Protein AF-A0A7J0C6E9-F1 (afdb_monomer_lite)

Sequence (143 aa):
MCGQFTGWPEQAMDVLWQLQGEPTHATRERYRADRERLVRQPMIALLNEVADTDPRYEDFSVWHYRTDSWWWQHQSAVIRLGRKVEIGLRFSLDGLRIQGAWWYPDPGQVDMFRKAVASEGSGHELSAIVEDVRKKGYDISGT

pLDDT: mean 89.51, std 9.5, range [41.62, 97.44]

Organism: NCBI:txid284028

Foldseek 3Di:
DQDAQPDQDPVLQVLLVLLPDPHDPVSCVVSQVVPCVRPQSNVVNVQVVVCVVDVLQVQKDWDHQDDDSCSSFKTKMWGDNDDQWIWIWIAGNVGIDIDITRPDDPPPVVVVVVVVCVDPPNVVVVVVVVVVVVVVVDDDDDD

Secondary structure (DSSP, 8-state):
-PPP-----HHHHHHHHHTSSS--HHHHHHHHHHHIIIIIHHHHHHHHHHHHH-GGG-SEEEPPP-SSHHHHH-EEEEEEEETTEEEEEEEETTEEEEEEEE-SPPTTHHHHHHHHHTSHHHHHHHHHHHHHHHHTT------

Radius of gyration: 17.97 Å; chains: 1; bounding box: 40×31×47 Å

Structure (mmCIF, N/CA/C/O backbone):
data_AF-A0A7J0C6E9-F1
#
_entry.id   AF-A0A7J0C6E9-F1
#
loop_
_atom_site.group_PDB
_atom_site.id
_atom_site.type_symbol
_atom_site.label_atom_id
_atom_site.label_alt_id
_atom_site.label_comp_id
_atom_site.label_asym_id
_atom_site.label_entity_id
_atom_site.label_seq_id
_atom_site.pdbx_PDB_ins_code
_atom_site.Cartn_x
_atom_site.Cartn_y
_atom_site.Cartn_z
_atom_site.occupancy
_atom_site.B_iso_or_equiv
_atom_site.auth_seq_id
_atom_site.auth_comp_id
_atom_site.auth_asym_id
_atom_site.auth_atom_id
_atom_site.pdbx_PDB_model_num
ATOM 1 N N . MET A 1 1 ? -13.105 7.729 -17.181 1.00 41.62 1 MET A N 1
ATOM 2 C CA . MET A 1 1 ? -13.359 6.453 -16.485 1.00 41.62 1 MET A CA 1
ATOM 3 C C . MET A 1 1 ? -12.014 5.948 -16.002 1.00 41.62 1 MET A C 1
ATOM 5 O O . MET A 1 1 ? -11.167 5.683 -16.847 1.00 41.62 1 MET A O 1
ATOM 9 N N . CYS A 1 2 ? -11.765 5.924 -14.690 1.00 53.44 2 CYS A N 1
ATOM 10 C CA . CYS A 1 2 ? -10.641 5.136 -14.180 1.00 53.44 2 CYS A CA 1
ATOM 11 C C . CYS A 1 2 ? -10.992 3.663 -14.406 1.00 53.44 2 CYS A C 1
ATOM 13 O O . CYS A 1 2 ? -12.146 3.281 -14.228 1.00 53.44 2 CYS A O 1
ATOM 15 N N . GLY A 1 3 ? -10.042 2.881 -14.916 1.00 67.19 3 GLY A N 1
ATOM 16 C CA . GLY A 1 3 ? -10.266 1.460 -15.172 1.00 67.19 3 GLY A CA 1
ATOM 17 C C . GLY A 1 3 ? -10.570 0.708 -13.877 1.00 67.19 3 GLY A C 1
ATOM 18 O O . GLY A 1 3 ? -10.123 1.123 -12.809 1.00 67.19 3 GLY A O 1
ATOM 19 N N . GLN A 1 4 ? -11.315 -0.388 -13.998 1.00 88.19 4 GLN A N 1
ATOM 20 C CA . GLN A 1 4 ? -11.569 -1.323 -12.905 1.00 88.19 4 GLN A CA 1
ATOM 21 C C . GLN A 1 4 ? -10.241 -1.886 -12.370 1.00 88.19 4 GLN A C 1
ATOM 23 O O . GLN A 1 4 ? -9.321 -2.175 -13.143 1.00 88.19 4 GLN A O 1
ATOM 28 N N . PHE A 1 5 ? -10.131 -2.045 -11.058 1.00 94.44 5 PHE A N 1
ATOM 29 C CA . PHE A 1 5 ? -9.020 -2.707 -10.405 1.00 94.44 5 PHE A CA 1
ATOM 30 C C . PHE A 1 5 ? -9.101 -4.217 -10.632 1.00 94.44 5 PHE A C 1
ATOM 32 O O . PHE A 1 5 ? -9.994 -4.911 -10.156 1.00 94.44 5 PHE A O 1
ATOM 39 N N . THR A 1 6 ? -8.113 -4.746 -11.347 1.00 93.06 6 THR A N 1
ATOM 40 C CA . THR A 1 6 ? -7.985 -6.184 -11.629 1.00 93.06 6 THR A CA 1
ATOM 41 C C . THR A 1 6 ? -6.798 -6.818 -10.902 1.00 93.06 6 THR A C 1
ATOM 43 O O . THR A 1 6 ? -6.357 -7.902 -11.277 1.00 93.06 6 THR A O 1
ATOM 46 N N . GLY A 1 7 ? -6.238 -6.137 -9.898 1.00 94.19 7 GLY A N 1
ATOM 47 C CA . GLY A 1 7 ? -4.979 -6.522 -9.261 1.00 94.19 7 GLY A CA 1
ATOM 48 C C . GLY A 1 7 ? -3.740 -5.906 -9.917 1.00 94.19 7 GLY A C 1
ATOM 49 O O . GLY A 1 7 ? -3.817 -5.198 -10.924 1.00 94.19 7 GLY A O 1
ATOM 50 N N . TRP A 1 8 ? -2.577 -6.189 -9.328 1.00 96.50 8 TRP A N 1
ATOM 51 C CA . TRP A 1 8 ? -1.288 -5.911 -9.959 1.00 96.50 8 TRP A CA 1
ATOM 52 C C . TRP A 1 8 ? -0.908 -7.081 -10.867 1.00 96.50 8 TRP A C 1
ATOM 54 O O . TRP A 1 8 ? -0.904 -8.223 -10.404 1.00 96.50 8 TRP A O 1
ATOM 64 N N . PRO A 1 9 ? -0.588 -6.827 -12.144 1.00 95.44 9 PRO A N 1
ATOM 65 C CA . PRO A 1 9 ? -0.133 -7.882 -13.037 1.00 95.44 9 PRO A CA 1
ATOM 66 C C . PRO A 1 9 ? 1.273 -8.354 -12.631 1.00 95.44 9 PRO A C 1
ATOM 68 O O . PRO A 1 9 ? 2.024 -7.598 -12.018 1.00 95.44 9 PRO A O 1
ATOM 71 N N . GLU A 1 10 ? 1.663 -9.576 -13.001 1.00 94.50 10 GLU A N 1
ATOM 72 C CA . GLU A 1 10 ? 2.978 -10.150 -12.653 1.00 94.50 10 GLU A CA 1
ATOM 73 C C . GLU A 1 10 ? 4.146 -9.246 -13.085 1.00 94.50 10 GLU A C 1
ATOM 75 O O . GLU A 1 10 ? 5.093 -9.041 -12.329 1.00 94.50 10 GLU A O 1
ATOM 80 N N . GLN A 1 11 ? 4.014 -8.571 -14.232 1.00 96.75 11 GLN A N 1
ATOM 81 C CA . GLN A 1 11 ? 5.013 -7.623 -14.737 1.00 96.75 11 GLN A CA 1
ATOM 82 C C . GLN A 1 11 ? 5.243 -6.427 -13.798 1.00 96.75 11 GLN A C 1
ATOM 84 O O . GLN A 1 11 ? 6.279 -5.769 -13.878 1.00 96.75 11 GLN A O 1
ATOM 89 N N . ALA A 1 12 ? 4.302 -6.112 -12.901 1.00 96.56 12 ALA A N 1
ATOM 90 C CA . ALA A 1 12 ? 4.523 -5.112 -11.860 1.00 96.56 12 ALA A CA 1
ATOM 91 C C . ALA A 1 12 ? 5.652 -5.543 -10.910 1.00 96.56 12 ALA A C 1
ATOM 93 O O . ALA A 1 12 ? 6.464 -4.708 -10.510 1.00 96.56 12 ALA A O 1
ATOM 94 N N . MET A 1 13 ? 5.734 -6.838 -10.593 1.00 96.50 13 MET A N 1
ATOM 95 C CA . MET A 1 13 ? 6.792 -7.401 -9.753 1.00 96.50 13 MET A CA 1
ATOM 96 C C . MET A 1 13 ? 8.134 -7.374 -10.479 1.00 96.50 13 MET A C 1
ATOM 98 O O . MET A 1 13 ? 9.123 -6.959 -9.879 1.00 96.50 13 MET A O 1
ATOM 102 N N . ASP A 1 14 ? 8.160 -7.693 -11.776 1.00 96.75 14 ASP A N 1
ATOM 103 C CA . ASP A 1 14 ? 9.371 -7.579 -12.598 1.00 96.75 14 ASP A CA 1
ATOM 104 C C . ASP A 1 14 ? 9.918 -6.147 -12.602 1.00 96.75 14 ASP A C 1
ATOM 106 O O . ASP A 1 14 ? 11.114 -5.927 -12.419 1.00 96.75 14 ASP A O 1
ATOM 110 N N . VAL A 1 15 ? 9.046 -5.146 -12.758 1.00 96.12 15 VAL A N 1
ATOM 111 C CA . VAL A 1 15 ? 9.444 -3.731 -12.700 1.00 96.12 15 VAL A CA 1
ATOM 112 C C . VAL A 1 15 ? 10.037 -3.375 -11.339 1.00 96.12 15 VAL A C 1
ATOM 114 O O . VAL A 1 15 ? 11.088 -2.736 -11.279 1.00 96.12 15 VAL A O 1
ATOM 117 N N . LEU A 1 16 ? 9.386 -3.777 -10.245 1.00 96.06 16 LEU A N 1
ATOM 118 C CA . LEU A 1 16 ? 9.883 -3.502 -8.895 1.00 96.06 16 LEU A CA 1
ATOM 119 C C . LEU A 1 16 ? 11.213 -4.211 -8.620 1.00 96.06 16 LEU A C 1
ATOM 121 O O . LEU A 1 16 ? 12.092 -3.621 -7.996 1.00 96.06 16 LEU A O 1
ATOM 125 N N . TRP A 1 17 ? 11.390 -5.426 -9.139 1.00 96.38 17 TRP A N 1
ATOM 126 C CA . TRP A 1 17 ? 12.642 -6.174 -9.061 1.00 96.38 17 TRP A CA 1
ATOM 127 C C . TRP A 1 17 ? 13.786 -5.432 -9.753 1.00 96.38 17 TRP A C 1
ATOM 129 O O . TRP A 1 17 ? 14.866 -5.269 -9.193 1.00 96.38 17 TRP A O 1
ATOM 139 N N . GLN A 1 18 ? 13.540 -4.899 -10.952 1.00 96.19 18 GLN A N 1
ATOM 140 C CA . GLN A 1 18 ? 14.532 -4.121 -11.704 1.00 96.19 18 GLN A CA 1
ATOM 141 C C . GLN A 1 18 ? 14.873 -2.776 -11.044 1.00 96.19 18 GLN A C 1
ATOM 143 O O . GLN A 1 18 ? 15.921 -2.194 -11.329 1.00 96.19 18 GLN A O 1
ATOM 148 N N . LEU A 1 19 ? 13.991 -2.275 -10.176 1.00 94.44 19 LEU A N 1
ATOM 149 C CA . LEU A 1 19 ? 14.174 -1.038 -9.423 1.00 94.44 19 LEU A CA 1
ATOM 150 C C . LEU A 1 19 ? 14.715 -1.257 -8.000 1.00 94.44 19 LEU A C 1
ATOM 152 O O . LEU A 1 19 ? 14.869 -0.278 -7.269 1.00 94.44 19 LEU A O 1
ATOM 156 N N . GLN A 1 20 ? 15.000 -2.501 -7.604 1.00 93.75 20 GLN A N 1
ATOM 157 C CA . GLN A 1 20 ? 15.485 -2.829 -6.266 1.00 93.75 20 GLN A CA 1
ATOM 158 C C . GLN A 1 20 ? 16.880 -2.237 -5.996 1.00 93.75 20 GLN A C 1
ATOM 160 O O . GLN A 1 20 ? 17.752 -2.215 -6.867 1.00 93.75 20 GLN A O 1
ATOM 165 N N . GLY A 1 21 ? 17.108 -1.787 -4.760 1.00 91.00 21 GLY A N 1
ATOM 166 C CA . GLY A 1 21 ? 18.381 -1.210 -4.334 1.00 91.00 21 GLY A CA 1
ATOM 167 C C . GLY A 1 21 ? 18.632 0.161 -4.964 1.00 91.00 21 GLY A C 1
ATOM 168 O O . GLY A 1 21 ? 17.797 1.055 -4.865 1.00 91.00 21 GLY A O 1
ATOM 169 N N . GLU A 1 22 ? 19.792 0.324 -5.600 1.00 91.31 22 GLU A N 1
ATOM 170 C CA . GLU A 1 22 ? 20.225 1.577 -6.233 1.00 91.31 22 GLU A CA 1
ATOM 171 C C . GLU A 1 22 ? 20.493 1.363 -7.733 1.00 91.31 22 GLU A C 1
ATOM 173 O O . GLU A 1 22 ? 21.647 1.294 -8.174 1.00 91.31 22 GLU A O 1
ATOM 178 N N . PRO A 1 23 ? 19.437 1.203 -8.551 1.00 91.50 23 PRO A N 1
ATOM 179 C CA . PRO A 1 23 ? 19.581 0.992 -9.984 1.00 91.50 23 PRO A CA 1
ATOM 180 C C . PRO A 1 23 ? 20.175 2.224 -10.682 1.00 91.50 23 PRO A C 1
ATOM 182 O O . PRO A 1 23 ? 19.971 3.378 -10.290 1.00 91.50 23 PRO A O 1
ATOM 185 N N . THR A 1 24 ? 20.865 1.990 -11.800 1.00 93.88 24 THR A N 1
ATOM 186 C CA . THR A 1 24 ? 21.442 3.078 -12.604 1.00 93.88 24 THR A CA 1
ATOM 187 C C . THR A 1 24 ? 20.368 4.063 -13.088 1.00 93.88 24 THR A C 1
ATOM 189 O O . THR A 1 24 ? 19.190 3.726 -13.220 1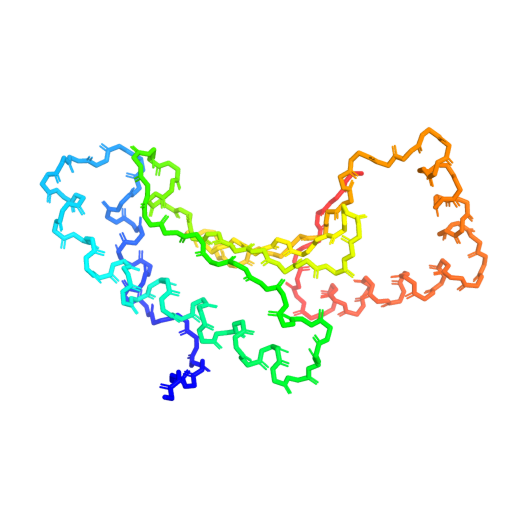.00 93.88 24 THR A O 1
ATOM 192 N N . HIS A 1 25 ? 20.763 5.298 -13.418 1.00 92.56 25 HIS A N 1
ATOM 193 C CA . HIS A 1 25 ? 19.842 6.272 -14.021 1.00 92.56 25 HIS A CA 1
ATOM 194 C C . HIS A 1 25 ? 19.166 5.743 -15.299 1.00 92.56 25 HIS A C 1
ATOM 196 O O . HIS A 1 25 ? 17.970 5.946 -15.486 1.00 92.56 25 HIS A O 1
ATOM 202 N N . ALA A 1 26 ? 19.906 5.018 -16.144 1.00 94.88 26 ALA A N 1
ATOM 203 C CA . ALA A 1 26 ? 19.365 4.432 -17.368 1.00 94.88 26 ALA A CA 1
ATOM 204 C C . ALA A 1 26 ? 18.278 3.383 -17.076 1.00 94.88 26 ALA A C 1
ATOM 206 O O . ALA A 1 26 ? 17.230 3.391 -17.719 1.00 94.88 26 ALA A O 1
ATOM 207 N N . THR A 1 27 ? 18.491 2.525 -16.072 1.00 93.56 27 THR A N 1
ATOM 208 C CA . THR A 1 27 ? 17.490 1.545 -15.621 1.00 93.56 27 THR A CA 1
ATOM 209 C C . THR A 1 27 ? 16.230 2.242 -15.108 1.00 93.56 27 THR A C 1
ATOM 211 O O . THR A 1 27 ? 15.123 1.881 -15.500 1.00 93.56 27 THR A O 1
ATOM 214 N N . ARG A 1 28 ? 16.391 3.279 -14.280 1.00 92.88 28 ARG A N 1
ATOM 215 C CA . ARG A 1 28 ? 15.271 4.048 -13.719 1.00 92.88 28 ARG A CA 1
ATOM 216 C C . ARG A 1 28 ? 14.408 4.685 -14.795 1.00 92.88 28 ARG A C 1
ATOM 218 O O . ARG A 1 28 ? 13.191 4.553 -14.753 1.00 92.88 28 ARG A O 1
ATOM 225 N N . GLU A 1 29 ? 15.036 5.343 -15.765 1.00 93.81 29 GLU A N 1
ATOM 226 C CA . GLU A 1 29 ? 14.300 6.000 -16.842 1.00 93.81 29 GLU A CA 1
ATOM 227 C C . GLU A 1 29 ? 13.600 4.977 -17.745 1.00 93.81 29 GLU A C 1
ATOM 229 O O . GLU A 1 29 ? 12.432 5.157 -18.082 1.00 93.81 29 GLU A O 1
ATOM 234 N N . ARG A 1 30 ? 14.259 3.846 -18.042 1.00 95.56 30 ARG A N 1
ATOM 235 C CA . ARG A 1 30 ? 13.674 2.748 -18.826 1.00 95.56 30 ARG A CA 1
ATOM 236 C C . ARG A 1 30 ? 12.378 2.212 -18.214 1.00 95.56 30 ARG A C 1
ATOM 238 O O . ARG A 1 30 ? 11.416 2.001 -18.942 1.00 95.56 30 ARG A O 1
ATOM 245 N N . TYR A 1 31 ? 12.349 1.987 -16.901 1.00 95.44 31 TYR A N 1
ATOM 246 C CA . TYR A 1 31 ? 11.195 1.389 -16.217 1.00 95.44 31 TYR A CA 1
ATOM 247 C C . TYR A 1 31 ? 10.190 2.413 -15.676 1.00 95.44 31 TYR A C 1
ATOM 249 O O . TYR A 1 31 ? 9.181 2.033 -15.085 1.00 95.44 31 TYR A O 1
ATOM 257 N N . ARG A 1 32 ? 10.416 3.714 -15.881 1.00 93.25 32 ARG A N 1
ATOM 258 C CA . ARG A 1 32 ? 9.579 4.781 -15.317 1.00 93.25 32 ARG A CA 1
ATOM 259 C C . ARG A 1 32 ? 8.126 4.712 -15.784 1.00 93.25 32 ARG A C 1
ATOM 261 O O . ARG A 1 32 ? 7.213 4.770 -14.961 1.00 93.25 32 ARG A O 1
ATOM 268 N N . ALA A 1 33 ? 7.919 4.574 -17.093 1.00 95.62 33 ALA A N 1
ATOM 269 C CA . ALA A 1 33 ? 6.587 4.493 -17.690 1.00 95.62 33 ALA A CA 1
ATOM 270 C C . ALA A 1 33 ? 5.863 3.197 -17.291 1.00 95.62 33 ALA A C 1
ATOM 272 O O . ALA A 1 33 ? 4.669 3.214 -16.989 1.00 95.62 33 ALA A O 1
ATOM 273 N N . ASP A 1 34 ? 6.595 2.084 -17.226 1.00 96.69 34 ASP A N 1
ATOM 274 C CA . ASP A 1 34 ? 6.036 0.806 -16.796 1.00 96.69 34 ASP A CA 1
ATOM 275 C C . ASP A 1 34 ? 5.680 0.810 -15.311 1.00 96.69 34 ASP A C 1
ATOM 277 O O . ASP A 1 34 ? 4.601 0.350 -14.956 1.00 96.69 34 ASP A O 1
ATOM 281 N N . ARG A 1 35 ? 6.494 1.412 -14.438 1.00 95.62 35 ARG A N 1
ATOM 282 C CA . ARG A 1 35 ? 6.153 1.565 -13.017 1.00 95.62 35 ARG A CA 1
ATOM 283 C C . ARG A 1 35 ? 4.896 2.414 -12.828 1.00 95.62 35 ARG A C 1
ATOM 285 O O . ARG A 1 35 ? 4.057 2.104 -11.986 1.00 95.62 35 ARG A O 1
ATOM 292 N N . GLU A 1 36 ? 4.742 3.481 -13.605 1.00 95.69 36 GLU A N 1
ATOM 293 C CA . GLU A 1 36 ? 3.521 4.289 -13.590 1.00 95.69 36 GLU A CA 1
ATOM 294 C C . GLU A 1 36 ? 2.297 3.434 -13.956 1.00 95.69 36 GLU A C 1
ATOM 296 O O . GLU A 1 36 ? 1.353 3.325 -13.173 1.00 95.69 36 GLU A O 1
ATOM 301 N N . ARG A 1 37 ? 2.345 2.767 -15.112 1.00 96.19 37 ARG A N 1
ATOM 302 C CA . ARG A 1 37 ? 1.226 2.001 -15.674 1.00 96.19 37 ARG A CA 1
ATOM 303 C C . ARG A 1 37 ? 0.898 0.719 -14.908 1.00 96.19 37 ARG A C 1
ATOM 305 O O . ARG A 1 37 ? -0.272 0.391 -14.769 1.00 96.19 37 ARG A O 1
ATOM 312 N N . LEU A 1 38 ? 1.909 -0.020 -14.460 1.00 96.88 38 LEU A N 1
ATOM 313 C CA . LEU A 1 38 ? 1.761 -1.351 -13.864 1.00 96.88 38 LEU A CA 1
ATOM 314 C C . LEU A 1 38 ? 1.705 -1.320 -12.338 1.00 96.88 38 LEU A C 1
ATOM 316 O O . LEU A 1 38 ? 1.239 -2.286 -11.749 1.00 96.88 38 LEU A O 1
ATOM 320 N N . VAL A 1 39 ? 2.165 -0.243 -11.689 1.00 96.56 39 VAL A N 1
ATOM 321 C CA . VAL A 1 39 ? 2.213 -0.163 -10.219 1.00 96.56 39 VAL A CA 1
ATOM 322 C C . VAL A 1 39 ? 1.318 0.950 -9.682 1.00 96.56 39 VAL A C 1
ATOM 324 O O . VAL A 1 39 ? 0.466 0.692 -8.827 1.00 96.56 39 VAL A O 1
ATOM 327 N N . ARG A 1 40 ? 1.474 2.185 -10.179 1.00 96.50 40 ARG A N 1
ATOM 328 C CA . ARG A 1 40 ? 0.717 3.337 -9.664 1.00 96.50 40 ARG A CA 1
ATOM 329 C C . ARG A 1 40 ? -0.733 3.347 -10.139 1.00 96.50 40 ARG A C 1
ATOM 331 O O . ARG A 1 40 ? -1.620 3.553 -9.317 1.00 96.50 40 ARG A O 1
ATOM 338 N N . GLN A 1 41 ? -0.987 3.125 -11.426 1.00 96.81 41 GLN A N 1
ATOM 339 C CA . GLN A 1 41 ? -2.355 3.140 -11.958 1.00 96.81 41 GLN A CA 1
ATOM 340 C C . GLN A 1 41 ? -3.260 2.074 -11.312 1.00 96.81 41 GLN A C 1
ATOM 342 O O . GLN A 1 41 ? -4.372 2.433 -10.929 1.00 96.81 41 GLN A O 1
ATOM 347 N N . PRO A 1 42 ? -2.808 0.829 -11.053 1.00 97.44 42 PRO A N 1
ATOM 348 C CA . PRO A 1 42 ? -3.603 -0.125 -10.279 1.00 97.44 42 PRO A CA 1
ATOM 349 C C . PRO A 1 42 ? -3.879 0.326 -8.839 1.00 97.44 42 PRO A C 1
ATOM 351 O O . PRO A 1 42 ? -4.985 0.125 -8.355 1.00 97.44 42 PRO A O 1
ATOM 354 N N . MET A 1 43 ? -2.937 1.002 -8.166 1.00 97.38 43 MET A N 1
ATOM 355 C CA . MET A 1 43 ? -3.195 1.589 -6.839 1.00 97.38 43 MET A CA 1
ATOM 356 C C . MET A 1 43 ? -4.289 2.669 -6.898 1.00 97.38 43 MET A C 1
ATOM 358 O O . MET A 1 43 ? -5.123 2.755 -6.004 1.00 97.38 43 MET A O 1
ATOM 362 N N . ILE A 1 44 ? -4.303 3.491 -7.952 1.00 97.19 44 ILE A N 1
ATOM 363 C CA . ILE A 1 44 ? -5.359 4.491 -8.174 1.00 97.19 44 ILE A CA 1
ATOM 364 C C . ILE A 1 44 ? -6.700 3.803 -8.439 1.00 97.19 44 ILE A C 1
ATOM 366 O O . ILE A 1 44 ? -7.702 4.198 -7.855 1.00 97.19 44 ILE A O 1
ATOM 370 N N . ALA A 1 45 ? -6.725 2.778 -9.294 1.00 97.06 45 ALA A N 1
ATOM 371 C CA . ALA A 1 45 ? -7.929 2.001 -9.573 1.00 97.06 45 ALA A CA 1
ATOM 372 C C . ALA A 1 45 ? -8.503 1.375 -8.292 1.00 97.06 45 ALA A C 1
ATOM 374 O O . ALA A 1 45 ? -9.684 1.557 -8.014 1.00 97.06 45 ALA A O 1
ATOM 375 N N . LEU A 1 46 ? -7.654 0.742 -7.471 1.00 96.50 46 LEU A N 1
ATOM 376 C CA . LEU A 1 46 ? -8.044 0.175 -6.178 1.00 96.50 46 LEU A CA 1
ATOM 377 C C . LEU A 1 46 ? -8.697 1.225 -5.273 1.00 96.50 46 LEU A C 1
ATOM 379 O O . LEU A 1 46 ? -9.749 0.970 -4.701 1.00 96.50 46 LEU A O 1
ATOM 383 N N . LEU A 1 47 ? -8.084 2.402 -5.128 1.00 96.94 47 LEU A N 1
ATOM 384 C CA . LEU A 1 47 ? -8.607 3.428 -4.222 1.00 96.94 47 LEU A CA 1
ATOM 385 C C . LEU A 1 47 ? -9.869 4.111 -4.741 1.00 96.94 47 LEU A C 1
ATOM 387 O O . LEU A 1 47 ? -10.710 4.479 -3.929 1.00 96.94 47 LEU A O 1
ATOM 391 N N . ASN A 1 48 ? -10.033 4.233 -6.061 1.00 96.69 48 ASN A N 1
ATOM 392 C CA . ASN A 1 48 ? -11.309 4.665 -6.628 1.00 96.69 48 ASN A CA 1
ATOM 393 C C . ASN A 1 48 ? -12.415 3.657 -6.302 1.00 96.69 48 ASN A C 1
ATOM 395 O O . ASN A 1 48 ? -13.458 4.064 -5.812 1.00 96.69 48 ASN A O 1
ATOM 399 N N . GLU A 1 49 ? -12.178 2.354 -6.489 1.00 95.69 49 GLU A N 1
ATOM 400 C CA . GLU A 1 49 ? -13.183 1.343 -6.137 1.00 95.69 49 GLU A CA 1
ATOM 401 C C . GLU A 1 49 ? -13.509 1.347 -4.643 1.00 95.69 49 GLU A C 1
ATOM 403 O O . GLU A 1 49 ? -14.673 1.261 -4.267 1.00 95.69 49 GLU A O 1
ATOM 408 N N . VAL A 1 50 ? -12.503 1.497 -3.775 1.00 95.12 50 VAL A N 1
ATOM 409 C CA . VAL A 1 50 ? -12.725 1.630 -2.328 1.00 95.12 50 VAL A CA 1
ATOM 410 C C . VAL A 1 50 ? -13.570 2.871 -2.014 1.00 95.12 50 VAL A C 1
ATOM 412 O O . VAL A 1 50 ? -14.515 2.768 -1.232 1.00 95.12 50 VAL A O 1
ATOM 415 N N . ALA A 1 51 ? -13.288 4.017 -2.637 1.00 95.12 51 ALA A N 1
ATOM 416 C CA . ALA A 1 51 ? -14.093 5.230 -2.484 1.00 95.12 51 ALA A CA 1
ATOM 417 C C . ALA A 1 51 ? -15.535 5.052 -2.996 1.00 95.12 51 ALA A C 1
ATOM 419 O O . ALA A 1 51 ? -16.466 5.558 -2.373 1.00 95.12 51 ALA A O 1
ATOM 420 N N . ASP A 1 52 ? -15.735 4.276 -4.065 1.00 94.75 52 ASP A N 1
ATOM 421 C CA . ASP A 1 52 ? -17.066 3.949 -4.588 1.00 94.75 52 ASP A CA 1
ATOM 422 C C . ASP A 1 52 ? -17.872 3.056 -3.622 1.00 94.75 52 ASP A C 1
ATOM 424 O O . ASP A 1 52 ? -19.105 3.104 -3.625 1.00 94.75 52 ASP A O 1
ATOM 428 N N . THR A 1 53 ? -17.210 2.252 -2.774 1.00 95.00 53 THR A N 1
ATOM 429 C CA . THR A 1 53 ? -17.906 1.440 -1.754 1.00 95.00 53 THR A CA 1
ATOM 430 C C . THR A 1 53 ? -18.407 2.251 -0.562 1.00 95.00 53 THR A C 1
ATOM 432 O O . THR A 1 53 ? -19.454 1.924 -0.000 1.00 95.00 53 THR A O 1
ATOM 435 N N . ASP A 1 54 ? -17.671 3.290 -0.160 1.00 93.81 54 ASP A N 1
ATOM 436 C CA . ASP A 1 54 ? -18.012 4.135 0.981 1.00 93.81 54 ASP A CA 1
ATOM 437 C C . ASP A 1 54 ? -17.372 5.529 0.830 1.00 93.81 54 ASP A C 1
ATOM 439 O O . ASP A 1 54 ? -16.138 5.634 0.800 1.00 93.81 54 ASP A O 1
ATOM 443 N N . PRO A 1 55 ? -18.173 6.615 0.822 1.00 92.50 55 PRO A N 1
ATOM 444 C CA . PRO A 1 55 ? -17.668 7.983 0.698 1.00 92.50 55 PRO A CA 1
ATOM 445 C C . PRO A 1 55 ? -16.632 8.375 1.757 1.00 92.50 55 PRO A C 1
ATOM 447 O O . PRO A 1 55 ? -15.832 9.277 1.534 1.00 92.50 55 PRO A O 1
ATOM 450 N N . ARG A 1 56 ? -16.579 7.690 2.909 1.00 94.00 56 ARG A N 1
ATOM 451 C CA . ARG A 1 56 ? -15.552 7.927 3.941 1.00 94.00 56 ARG A CA 1
ATOM 452 C C . ARG A 1 56 ? -14.124 7.705 3.439 1.00 94.00 56 ARG A C 1
ATOM 454 O O . ARG A 1 56 ? -13.188 8.169 4.087 1.00 94.00 56 ARG A O 1
ATOM 461 N N . TYR A 1 57 ? -13.948 6.998 2.325 1.00 95.19 57 TYR A N 1
ATOM 462 C CA . TYR A 1 57 ? -12.642 6.715 1.738 1.00 95.19 57 TYR A CA 1
ATOM 463 C C . TYR A 1 57 ? -12.282 7.616 0.547 1.00 95.19 57 TYR A C 1
ATOM 465 O O . TYR A 1 57 ? -11.235 7.406 -0.063 1.00 95.19 57 TYR A O 1
ATOM 473 N N . GLU A 1 58 ? -13.102 8.622 0.219 1.00 95.12 58 GLU A N 1
ATOM 474 C CA . GLU A 1 58 ? -12.898 9.483 -0.957 1.00 95.12 58 GLU A CA 1
ATOM 475 C C . GLU A 1 58 ? -11.657 10.388 -0.860 1.00 95.12 58 GLU A C 1
ATOM 477 O O . GLU A 1 58 ? -11.028 10.697 -1.875 1.00 95.12 58 GLU A O 1
ATOM 482 N N . ASP A 1 59 ? -11.259 10.789 0.354 1.00 96.56 59 ASP A N 1
ATOM 483 C CA . ASP A 1 59 ? -10.077 11.626 0.569 1.00 96.56 59 ASP A CA 1
ATOM 484 C C . ASP A 1 59 ? -8.799 10.778 0.595 1.00 96.56 59 ASP A C 1
ATOM 486 O O . ASP A 1 59 ? -8.251 10.452 1.652 1.00 96.56 59 ASP A O 1
ATOM 490 N N . PHE A 1 60 ? -8.303 10.418 -0.590 1.00 96.88 60 PHE A N 1
ATOM 491 C CA . PHE A 1 60 ? -7.063 9.664 -0.734 1.00 96.88 60 PHE A CA 1
ATOM 492 C C . PHE A 1 60 ? -6.000 10.365 -1.584 1.00 96.88 60 PHE A C 1
ATOM 494 O O . PHE A 1 60 ? -6.225 11.320 -2.329 1.00 96.88 60 PHE A O 1
ATOM 501 N N . SER A 1 61 ? -4.759 9.905 -1.460 1.00 96.62 61 SER A N 1
ATOM 502 C CA . SER A 1 61 ? -3.643 10.367 -2.281 1.00 96.62 61 SER A CA 1
ATOM 503 C C . SER A 1 61 ? -2.706 9.224 -2.616 1.00 96.62 61 SER A C 1
ATOM 505 O O . SER A 1 61 ? -2.263 8.491 -1.735 1.00 96.62 61 SER A O 1
ATOM 507 N N . VAL A 1 62 ? -2.360 9.111 -3.897 1.00 96.62 62 VAL A N 1
ATOM 508 C CA . VAL A 1 62 ? -1.380 8.143 -4.397 1.00 96.62 62 VAL A CA 1
ATOM 509 C C . VAL A 1 62 ? -0.105 8.877 -4.773 1.00 96.62 62 VAL A C 1
ATOM 511 O O . VAL A 1 62 ? -0.107 9.757 -5.641 1.00 96.62 62 VAL A O 1
ATOM 514 N N . TRP A 1 63 ? 1.002 8.507 -4.137 1.00 94.12 63 TRP A N 1
ATOM 515 C CA . TRP A 1 63 ? 2.272 9.185 -4.349 1.00 94.12 63 TRP A CA 1
ATOM 516 C C . TRP A 1 63 ? 2.853 8.877 -5.731 1.00 94.12 63 TRP A C 1
ATOM 518 O O . TRP A 1 63 ? 2.797 7.748 -6.216 1.00 94.12 63 TRP A O 1
ATOM 528 N N . HIS A 1 64 ? 3.417 9.901 -6.365 1.00 89.19 64 HIS A N 1
ATOM 529 C CA . HIS A 1 64 ? 4.120 9.770 -7.638 1.00 89.19 64 HIS A CA 1
ATOM 530 C C . HIS A 1 64 ? 5.550 9.263 -7.437 1.00 89.19 64 HIS A C 1
ATOM 532 O O . HIS A 1 64 ? 6.080 9.258 -6.325 1.00 89.19 64 HIS A O 1
ATOM 538 N N . TYR A 1 65 ? 6.187 8.906 -8.549 1.00 81.31 65 TYR A N 1
ATOM 539 C CA . TYR A 1 65 ? 7.623 8.669 -8.620 1.00 81.31 65 TYR A CA 1
ATOM 540 C C . TYR A 1 65 ? 8.417 9.887 -8.111 1.00 81.31 65 TYR A C 1
ATOM 542 O O . TYR A 1 65 ? 8.174 11.011 -8.553 1.00 81.31 65 TYR A O 1
ATOM 550 N N . ARG A 1 66 ? 9.374 9.675 -7.198 1.00 84.44 66 ARG A N 1
ATOM 551 C CA . ARG A 1 66 ? 10.223 10.731 -6.603 1.00 84.44 66 ARG A CA 1
ATOM 552 C C . ARG A 1 66 ? 11.709 10.415 -6.772 1.00 84.44 66 ARG A C 1
ATOM 554 O O . ARG A 1 66 ? 12.062 9.449 -7.431 1.00 84.44 66 ARG A O 1
ATOM 561 N N . THR A 1 67 ? 12.584 11.257 -6.230 1.00 79.75 67 THR A N 1
ATOM 562 C CA . THR A 1 67 ? 14.043 11.180 -6.413 1.00 79.75 67 THR A CA 1
ATOM 563 C C . THR A 1 67 ? 14.764 10.194 -5.497 1.00 79.75 67 THR A C 1
ATOM 565 O O . THR A 1 67 ? 15.925 9.915 -5.761 1.00 79.75 67 THR A O 1
ATOM 568 N N . ASP A 1 68 ? 14.122 9.690 -4.444 1.00 86.12 68 ASP A N 1
ATOM 569 C CA . ASP A 1 68 ? 14.727 8.735 -3.503 1.00 86.12 68 ASP A CA 1
ATOM 570 C C . ASP A 1 68 ? 14.448 7.288 -3.938 1.00 86.12 68 ASP A C 1
ATOM 572 O O . ASP A 1 68 ? 13.354 6.998 -4.442 1.00 86.12 68 ASP A O 1
ATOM 576 N N . SER A 1 69 ? 15.402 6.386 -3.709 1.00 85.06 69 SER A N 1
ATOM 577 C CA . SER A 1 69 ? 15.328 4.981 -4.116 1.00 85.06 69 SER A CA 1
ATOM 578 C C . SER A 1 69 ? 14.205 4.217 -3.440 1.00 85.06 69 SER A C 1
ATOM 580 O O . SER A 1 69 ? 13.599 3.327 -4.047 1.00 85.06 69 SER A O 1
ATOM 582 N N . TRP A 1 70 ? 13.832 4.644 -2.235 1.00 90.38 70 TRP A N 1
ATOM 583 C CA . TRP A 1 70 ? 12.658 4.132 -1.543 1.00 90.38 70 TRP A CA 1
ATOM 584 C C . TRP A 1 70 ? 11.374 4.314 -2.370 1.00 90.38 70 TRP A C 1
ATOM 586 O O . TRP A 1 70 ? 10.570 3.393 -2.502 1.00 90.38 70 TRP A O 1
ATOM 596 N N . TRP A 1 71 ? 11.190 5.469 -3.016 1.00 89.81 71 TRP A N 1
ATOM 597 C CA . TRP A 1 71 ? 9.987 5.735 -3.816 1.00 89.81 71 TRP A CA 1
ATOM 598 C C . TRP A 1 71 ? 9.946 4.944 -5.121 1.00 89.81 71 TRP A C 1
ATOM 600 O O . TRP A 1 71 ? 8.876 4.801 -5.711 1.00 89.81 71 TRP A O 1
ATOM 610 N N . TRP A 1 72 ? 11.074 4.424 -5.598 1.00 89.94 72 TRP A N 1
ATOM 611 C CA . TRP A 1 72 ? 11.091 3.585 -6.799 1.00 89.94 72 TRP A CA 1
ATOM 612 C C . TRP A 1 72 ? 10.578 2.184 -6.488 1.00 89.94 72 TRP A C 1
ATOM 614 O O . TRP A 1 72 ? 9.826 1.628 -7.286 1.00 89.94 72 TRP A O 1
ATOM 624 N N . GLN A 1 73 ? 10.913 1.687 -5.297 1.00 92.88 73 GLN A N 1
ATOM 625 C CA . GLN A 1 73 ? 10.639 0.330 -4.824 1.00 92.88 73 GLN A CA 1
ATOM 626 C C . GLN A 1 73 ? 9.299 0.196 -4.091 1.00 92.88 73 GLN A C 1
ATOM 628 O O . GLN A 1 73 ? 8.734 -0.894 -4.023 1.00 92.88 73 GLN A O 1
ATOM 633 N N . HIS A 1 74 ? 8.775 1.299 -3.555 1.00 95.00 74 HIS A N 1
ATOM 634 C CA . HIS A 1 74 ? 7.528 1.311 -2.800 1.00 95.00 74 HIS A CA 1
ATOM 635 C C . HIS A 1 74 ? 6.503 2.237 -3.452 1.00 95.00 74 HIS A C 1
ATOM 637 O O . HIS A 1 74 ? 6.709 3.448 -3.581 1.00 95.00 74 HIS A O 1
ATOM 643 N N . GLN A 1 75 ? 5.354 1.678 -3.831 1.00 96.81 75 GLN A N 1
ATOM 644 C CA . GLN A 1 75 ? 4.190 2.466 -4.208 1.00 96.81 75 GLN A CA 1
ATOM 645 C C . GLN A 1 75 ? 3.316 2.677 -2.982 1.00 96.81 75 GLN A C 1
ATOM 647 O O . GLN A 1 75 ? 2.663 1.754 -2.505 1.00 96.81 75 GLN A O 1
ATOM 652 N N . SER A 1 76 ? 3.301 3.912 -2.492 1.00 96.50 76 SER A N 1
ATOM 653 C CA . SER A 1 76 ? 2.550 4.269 -1.295 1.00 96.50 76 SER A CA 1
ATOM 654 C C . SER A 1 76 ? 1.308 5.084 -1.641 1.00 96.50 76 SER A C 1
ATOM 656 O O . SER A 1 76 ? 1.296 5.852 -2.612 1.00 96.50 76 SER A O 1
ATOM 658 N N . ALA A 1 77 ? 0.283 4.944 -0.816 1.00 97.12 77 ALA A N 1
ATOM 659 C CA . ALA A 1 77 ? -0.913 5.763 -0.836 1.00 97.12 77 ALA A CA 1
ATOM 660 C C . ALA A 1 77 ? -1.447 5.962 0.584 1.00 97.12 77 ALA A C 1
ATOM 662 O O . ALA A 1 77 ? -1.039 5.264 1.514 1.00 97.12 77 ALA A O 1
ATOM 663 N N . VAL A 1 78 ? -2.335 6.931 0.750 1.00 97.00 78 VAL A N 1
ATOM 664 C CA . VAL A 1 78 ? -2.980 7.224 2.028 1.00 97.00 78 VAL A CA 1
ATOM 665 C C . VAL A 1 78 ? -4.443 7.576 1.805 1.00 97.00 78 VAL A C 1
ATOM 667 O O . VAL A 1 78 ? -4.743 8.288 0.851 1.00 97.00 78 VAL A O 1
ATOM 670 N N . ILE A 1 79 ? -5.320 7.096 2.680 1.00 97.31 79 ILE A N 1
ATOM 671 C CA . ILE A 1 79 ? -6.715 7.518 2.822 1.00 97.31 79 ILE A CA 1
ATOM 672 C C . ILE A 1 79 ? -6.820 8.273 4.146 1.00 97.31 79 ILE A C 1
ATOM 674 O O . ILE A 1 79 ? -6.387 7.764 5.180 1.00 97.31 79 ILE A O 1
ATOM 678 N N . ARG A 1 80 ? -7.373 9.480 4.141 1.00 95.75 80 ARG A N 1
ATOM 679 C CA . ARG A 1 80 ? -7.549 10.310 5.336 1.00 95.75 80 ARG A CA 1
ATOM 680 C C . ARG A 1 80 ? -8.973 10.155 5.850 1.00 95.75 80 ARG A C 1
ATOM 682 O O . ARG A 1 80 ? -9.925 10.465 5.151 1.00 95.75 80 ARG A O 1
ATOM 689 N N . LEU A 1 81 ? -9.112 9.682 7.086 1.00 92.75 81 LEU A N 1
ATOM 690 C CA . LEU A 1 81 ? -10.418 9.434 7.711 1.00 92.75 81 LEU A CA 1
ATOM 691 C C . LEU A 1 81 ? -10.858 10.563 8.646 1.00 92.75 81 LEU A C 1
ATOM 693 O O . LEU A 1 81 ? -12.014 10.631 9.057 1.00 92.75 81 LEU A O 1
ATOM 697 N N . GLY A 1 82 ? -9.933 11.432 9.042 1.00 86.62 82 GLY A N 1
ATOM 698 C CA . GLY A 1 82 ? -10.214 12.518 9.966 1.00 86.62 82 GLY A CA 1
ATOM 699 C C . GLY A 1 82 ? -8.944 13.204 10.440 1.00 86.62 82 GLY A C 1
ATOM 700 O O . GLY A 1 82 ? -7.849 12.981 9.922 1.00 86.62 82 GLY A O 1
ATOM 701 N N . ARG A 1 83 ? -9.075 14.055 11.462 1.00 84.12 83 ARG A N 1
ATOM 702 C CA . ARG A 1 83 ? -7.946 14.831 11.984 1.00 84.12 83 ARG A CA 1
ATOM 703 C C . ARG A 1 83 ? -6.858 13.893 12.511 1.00 84.12 83 ARG A C 1
ATOM 705 O O . ARG A 1 83 ? -6.999 13.321 13.587 1.00 84.12 83 ARG A O 1
ATOM 712 N N . LYS A 1 84 ? -5.756 13.809 11.759 1.00 86.44 84 LYS A N 1
ATOM 713 C CA . LYS A 1 84 ? -4.575 12.986 12.050 1.00 86.44 84 LYS A CA 1
ATOM 714 C C . LYS A 1 84 ? -4.827 11.466 12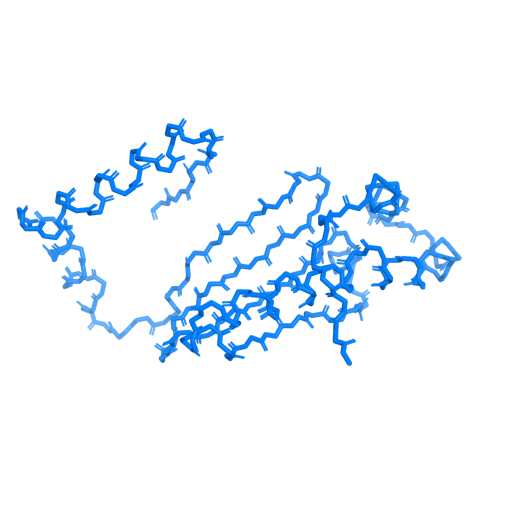.017 1.00 86.44 84 LYS A C 1
ATOM 716 O O . LYS A 1 84 ? -3.976 10.729 12.500 1.00 86.44 84 LYS A O 1
ATOM 721 N N . VAL A 1 85 ? -5.951 10.991 11.472 1.00 90.69 85 VAL A N 1
ATOM 722 C CA . VAL A 1 85 ? -6.263 9.554 11.353 1.00 90.69 85 VAL A CA 1
ATOM 723 C C . VAL A 1 85 ? -6.263 9.154 9.888 1.00 90.69 85 VAL A C 1
ATOM 725 O O . VAL A 1 85 ? -6.986 9.741 9.080 1.00 90.69 85 VAL A O 1
ATOM 728 N N . GLU A 1 86 ? -5.455 8.157 9.550 1.00 94.88 86 GLU A N 1
ATOM 729 C CA . GLU A 1 86 ? -5.182 7.774 8.169 1.00 94.88 86 GLU A CA 1
ATOM 730 C C . GLU A 1 86 ? -5.054 6.254 8.012 1.00 94.88 86 GLU A C 1
ATOM 732 O O . GLU A 1 86 ? -4.602 5.558 8.922 1.00 94.88 86 GLU A O 1
ATOM 737 N N . ILE A 1 87 ? -5.406 5.740 6.834 1.00 95.81 87 ILE A N 1
ATOM 738 C CA . ILE A 1 87 ? -5.053 4.396 6.373 1.00 95.81 87 ILE A CA 1
ATOM 739 C C . ILE A 1 87 ? -3.947 4.543 5.329 1.00 95.81 87 ILE A C 1
ATOM 741 O O . ILE A 1 87 ? -4.170 5.082 4.249 1.00 95.81 87 ILE A O 1
ATOM 745 N N . GLY A 1 88 ? -2.752 4.055 5.634 1.00 95.50 88 GLY A N 1
ATOM 746 C CA . GLY A 1 88 ? -1.646 3.938 4.694 1.00 95.50 88 GLY A CA 1
ATOM 747 C C . GLY A 1 88 ? -1.694 2.615 3.934 1.00 95.50 88 GLY A C 1
ATOM 748 O O . GLY A 1 88 ? -1.909 1.557 4.523 1.00 95.50 88 GLY A O 1
ATOM 749 N N . LEU A 1 89 ? -1.437 2.668 2.630 1.00 96.88 89 LEU A N 1
ATOM 750 C CA . LEU A 1 89 ? -1.218 1.500 1.785 1.00 96.88 89 LEU A CA 1
ATOM 751 C C . LEU A 1 89 ? 0.193 1.560 1.215 1.00 96.88 89 LEU A C 1
ATOM 753 O O . LEU A 1 89 ? 0.664 2.624 0.809 1.00 96.88 89 LEU A O 1
ATOM 757 N N . ARG A 1 90 ? 0.863 0.412 1.150 1.00 96.44 90 ARG A N 1
ATOM 758 C CA . ARG A 1 90 ? 2.171 0.281 0.511 1.00 96.44 90 ARG A CA 1
ATOM 759 C C . ARG A 1 90 ? 2.248 -1.020 -0.261 1.00 96.44 90 ARG A C 1
ATOM 761 O O . ARG A 1 90 ? 2.109 -2.084 0.326 1.00 96.44 90 ARG A O 1
ATOM 768 N N . PHE A 1 91 ? 2.527 -0.923 -1.550 1.00 97.06 91 PHE A N 1
ATOM 769 C CA . PHE A 1 91 ? 2.807 -2.062 -2.411 1.00 97.06 91 PHE A CA 1
ATOM 770 C C . PHE A 1 91 ? 4.297 -2.098 -2.766 1.00 97.06 91 PHE A C 1
ATOM 772 O O . PHE A 1 91 ? 4.868 -1.075 -3.160 1.00 97.06 91 PHE A O 1
ATOM 779 N N . SER A 1 92 ? 4.925 -3.258 -2.592 1.00 95.81 92 SER A N 1
ATOM 780 C CA . SER A 1 92 ? 6.326 -3.525 -2.939 1.00 95.81 92 SER A CA 1
ATOM 781 C C . SER A 1 92 ? 6.545 -5.016 -3.215 1.00 95.81 92 SER A C 1
ATOM 783 O O . SER A 1 92 ? 5.582 -5.776 -3.274 1.00 95.81 92 SER A O 1
ATOM 785 N N . LEU A 1 93 ? 7.802 -5.453 -3.362 1.00 95.81 93 LEU A N 1
ATOM 786 C CA . LEU A 1 93 ? 8.134 -6.872 -3.561 1.00 95.81 93 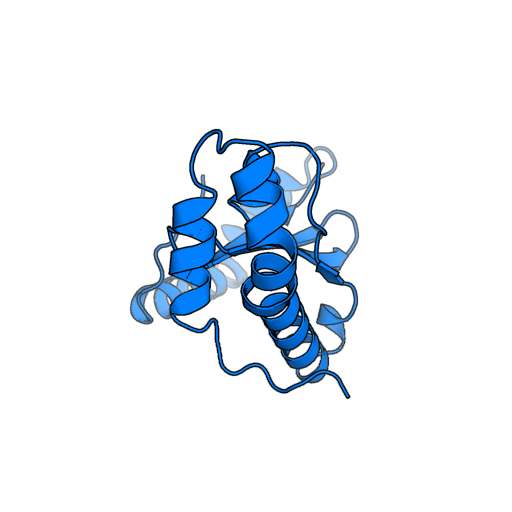LEU A CA 1
ATOM 787 C C . LEU A 1 93 ? 7.633 -7.784 -2.425 1.00 95.81 93 LEU A C 1
ATOM 789 O O . LEU A 1 93 ? 7.305 -8.936 -2.677 1.00 95.81 93 LEU A O 1
ATOM 793 N N . ASP A 1 94 ? 7.487 -7.248 -1.211 1.00 93.19 94 ASP A N 1
ATOM 794 C CA . ASP A 1 94 ? 6.895 -7.954 -0.061 1.00 93.19 94 ASP A CA 1
ATOM 795 C C . ASP A 1 94 ? 5.356 -8.065 -0.121 1.00 93.19 94 ASP A C 1
ATOM 797 O O . ASP A 1 94 ? 4.726 -8.557 0.814 1.00 93.19 94 ASP A O 1
ATOM 801 N N . GLY A 1 95 ? 4.729 -7.564 -1.188 1.00 93.06 95 GLY A N 1
ATOM 802 C CA . GLY A 1 95 ? 3.281 -7.524 -1.366 1.00 93.06 95 GLY A CA 1
ATOM 803 C C . GLY A 1 95 ? 2.633 -6.214 -0.909 1.00 93.06 95 GLY A C 1
ATOM 804 O O . GLY A 1 95 ? 3.277 -5.165 -0.792 1.00 93.06 95 GLY A O 1
ATOM 805 N N . LEU A 1 96 ? 1.315 -6.269 -0.696 1.00 94.62 96 LEU A N 1
ATOM 806 C CA . LEU A 1 96 ? 0.506 -5.139 -0.243 1.00 94.62 96 LEU A CA 1
ATOM 807 C C . LEU A 1 96 ? 0.428 -5.119 1.287 1.00 94.62 96 LEU A C 1
ATOM 809 O O . LEU A 1 96 ? -0.102 -6.036 1.908 1.00 94.62 96 LEU A O 1
ATOM 813 N N . ARG A 1 97 ? 0.888 -4.026 1.890 1.00 94.88 97 ARG A N 1
ATOM 814 C CA . ARG A 1 97 ? 0.700 -3.712 3.306 1.00 94.88 97 ARG A CA 1
ATOM 815 C C . ARG A 1 97 ? -0.353 -2.623 3.467 1.00 94.88 97 ARG A C 1
ATOM 817 O O . ARG A 1 97 ? -0.323 -1.622 2.753 1.00 94.88 97 ARG A O 1
ATOM 824 N N . ILE A 1 98 ? -1.212 -2.790 4.466 1.00 94.50 98 ILE A N 1
ATOM 825 C CA . ILE A 1 98 ? -2.191 -1.797 4.914 1.00 94.50 98 ILE A CA 1
ATOM 826 C C . ILE A 1 98 ? -1.873 -1.459 6.373 1.00 94.50 98 ILE A C 1
ATOM 828 O O . ILE A 1 98 ? -1.522 -2.343 7.153 1.00 94.50 98 ILE A O 1
ATOM 832 N N . GLN A 1 99 ? -1.951 -0.185 6.744 1.00 92.62 99 GLN A N 1
ATOM 833 C CA . GLN A 1 99 ? -1.659 0.287 8.093 1.00 92.62 99 GLN A CA 1
ATOM 834 C C . GLN A 1 99 ? -2.642 1.383 8.499 1.00 92.62 99 GLN A C 1
ATOM 836 O O . GLN A 1 99 ? -2.833 2.335 7.756 1.00 92.62 99 GLN A O 1
ATOM 841 N N . GLY A 1 100 ? -3.209 1.294 9.701 1.00 91.31 100 GLY A N 1
ATOM 842 C CA . GLY A 1 100 ? -3.865 2.432 10.345 1.00 91.31 100 GLY A CA 1
ATOM 843 C C . GLY A 1 100 ? -2.844 3.287 11.094 1.00 91.31 100 GLY A C 1
ATOM 844 O O . GLY A 1 100 ? -1.991 2.751 11.803 1.00 91.31 100 GLY A O 1
ATOM 845 N N . ALA A 1 101 ? -2.923 4.605 10.947 1.00 87.38 101 ALA A N 1
ATOM 846 C CA . ALA A 1 101 ? -2.076 5.559 11.645 1.00 87.38 101 ALA A CA 1
ATOM 847 C C . ALA A 1 101 ? -2.928 6.626 12.338 1.00 87.38 101 ALA A C 1
ATOM 849 O O . ALA A 1 101 ? -3.852 7.185 11.748 1.00 87.38 101 ALA A O 1
ATOM 850 N N . TRP A 1 102 ? -2.579 6.927 13.590 1.00 87.44 102 TRP A N 1
ATOM 851 C CA . TRP A 1 102 ? -3.070 8.099 14.304 1.00 87.44 102 TRP A CA 1
ATOM 852 C C . TRP A 1 102 ? -1.883 8.976 14.687 1.00 87.44 102 TRP A C 1
ATOM 854 O O . TRP A 1 102 ? -1.136 8.686 15.623 1.00 87.44 102 TRP A O 1
ATOM 864 N N . TRP A 1 103 ? -1.670 10.029 13.908 1.00 82.94 103 TRP A N 1
ATOM 865 C CA . TRP A 1 103 ? -0.557 10.945 14.091 1.00 82.94 103 TRP A CA 1
ATOM 866 C C . TRP A 1 103 ? -0.819 11.891 15.261 1.00 82.94 103 TRP A C 1
ATOM 868 O O . TRP A 1 103 ? -1.943 12.330 15.474 1.00 82.94 103 TRP A O 1
ATOM 878 N N . TYR A 1 104 ? 0.235 12.232 16.005 1.00 78.06 104 TYR A N 1
ATOM 879 C CA . TYR A 1 104 ? 0.253 13.268 17.050 1.00 78.06 104 TYR A CA 1
ATOM 880 C C . TYR A 1 104 ? -1.034 13.370 17.900 1.00 78.06 104 TYR A C 1
ATOM 882 O O . TYR A 1 104 ? -1.651 14.443 17.908 1.00 78.06 104 TYR A O 1
ATOM 890 N N . PRO A 1 105 ? -1.477 12.300 18.582 1.00 75.88 105 PRO A N 1
ATOM 891 C CA . PRO A 1 105 ? -2.610 12.385 19.499 1.00 75.88 105 PRO A CA 1
ATOM 892 C C . PRO A 1 105 ? -2.332 13.433 20.581 1.00 75.88 105 PRO A C 1
ATOM 894 O O . PRO A 1 105 ? -1.190 13.585 21.026 1.00 75.88 105 PRO A O 1
ATOM 897 N N . ASP A 1 106 ? -3.363 14.166 21.002 1.00 80.12 106 ASP A N 1
ATOM 898 C CA . ASP A 1 106 ? -3.198 15.132 22.086 1.00 80.12 106 ASP A CA 1
ATOM 899 C C . ASP A 1 106 ? -2.845 14.382 23.393 1.00 80.12 106 ASP A C 1
ATOM 901 O O . ASP A 1 106 ? -3.241 13.219 23.570 1.00 80.12 106 ASP A O 1
ATOM 905 N N . PRO A 1 107 ? -2.092 14.997 24.326 1.00 78.19 107 PRO A N 1
ATOM 906 C CA . PRO A 1 107 ? -1.704 14.343 25.574 1.00 78.19 107 PRO A CA 1
ATOM 907 C C . PRO A 1 107 ? -2.908 13.734 26.313 1.00 78.19 107 PRO A C 1
ATOM 909 O O . PRO A 1 107 ? -3.930 14.389 26.501 1.00 78.19 107 PRO A O 1
ATOM 912 N N . GLY A 1 108 ? -2.801 12.465 26.715 1.00 78.25 108 GLY A N 1
ATOM 913 C CA . GLY A 1 108 ? -3.869 11.716 27.393 1.00 78.25 108 GLY A CA 1
ATOM 914 C C . GLY A 1 108 ? -4.881 11.024 26.468 1.00 78.25 108 GLY A C 1
ATOM 915 O O . GLY A 1 108 ? -5.570 10.105 26.911 1.00 78.25 108 GLY A O 1
ATOM 916 N N . GLN A 1 109 ? -4.943 11.367 25.175 1.00 82.25 109 GLN A N 1
ATOM 917 C CA . GLN A 1 109 ? -5.854 10.697 24.238 1.00 82.25 109 GLN A CA 1
ATOM 918 C C . GLN A 1 109 ? -5.461 9.238 23.965 1.00 82.25 109 GLN A C 1
ATOM 920 O O . GLN A 1 109 ? -6.339 8.387 23.838 1.00 82.25 109 GLN A O 1
ATOM 925 N N . VAL A 1 110 ? -4.160 8.925 23.950 1.00 82.75 110 VAL A N 1
ATOM 926 C CA . VAL A 1 110 ? -3.669 7.539 23.823 1.00 82.75 110 VAL A CA 1
ATOM 927 C C . VAL A 1 110 ? -4.128 6.683 25.003 1.00 82.75 110 VAL A C 1
ATOM 929 O O . VAL A 1 110 ? -4.581 5.558 24.807 1.00 82.75 110 VAL A O 1
ATOM 932 N N . ASP A 1 111 ? -4.062 7.212 26.225 1.00 83.19 111 ASP A N 1
ATOM 933 C CA . ASP A 1 111 ? -4.471 6.473 27.421 1.00 83.19 111 ASP A CA 1
ATOM 934 C C . ASP A 1 111 ? -5.987 6.280 27.474 1.00 83.19 111 ASP A C 1
ATOM 936 O O . ASP A 1 111 ? -6.458 5.205 27.842 1.00 83.19 111 ASP A O 1
ATOM 940 N N . MET A 1 112 ? -6.763 7.288 27.062 1.00 82.94 112 MET A N 1
ATOM 941 C CA . MET A 1 112 ? -8.214 7.146 26.912 1.00 82.94 112 MET A CA 1
ATOM 942 C C . MET A 1 112 ? -8.574 6.101 25.856 1.00 82.94 112 MET A C 1
ATOM 944 O O . MET A 1 112 ? -9.415 5.243 26.116 1.00 82.94 112 MET A O 1
ATOM 948 N N . PHE A 1 113 ? -7.906 6.125 24.700 1.00 81.69 113 PHE A N 1
ATOM 949 C CA . PHE A 1 113 ? -8.104 5.133 23.647 1.00 81.69 113 PHE A CA 1
ATOM 950 C C . PHE A 1 113 ? -7.781 3.721 24.143 1.00 81.69 113 PHE A C 1
ATOM 952 O O . PHE A 1 113 ? -8.600 2.819 23.997 1.00 81.69 113 PHE A O 1
ATOM 959 N N . ARG A 1 114 ? -6.639 3.528 24.814 1.00 83.38 114 ARG A N 1
ATOM 960 C CA . ARG A 1 114 ? -6.260 2.230 25.395 1.00 83.38 114 ARG A CA 1
ATOM 961 C C . ARG A 1 114 ? -7.271 1.739 26.427 1.00 83.38 114 ARG A C 1
ATOM 963 O O . ARG A 1 114 ? -7.602 0.561 26.420 1.00 83.38 114 ARG A O 1
ATOM 970 N N . LYS A 1 115 ? -7.795 2.623 27.283 1.00 84.00 115 LYS A N 1
ATOM 971 C CA . LYS A 1 115 ? -8.854 2.273 28.245 1.00 84.00 115 LYS A CA 1
ATOM 972 C C . LYS A 1 115 ? -10.154 1.871 27.551 1.00 84.00 115 LYS A C 1
ATOM 974 O O . LYS A 1 115 ? -10.787 0.919 27.988 1.00 84.00 115 LYS A O 1
ATOM 979 N N . ALA A 1 116 ? -10.534 2.558 26.474 1.00 79.75 116 ALA A N 1
ATOM 980 C CA . ALA A 1 116 ? -11.704 2.193 25.680 1.00 79.75 116 ALA A CA 1
ATOM 981 C C . ALA A 1 116 ? -11.510 0.827 25.004 1.00 79.75 116 ALA A C 1
ATOM 983 O O . ALA A 1 116 ? -12.373 -0.041 25.105 1.00 79.75 116 ALA A O 1
ATOM 984 N N . VAL A 1 117 ? -10.344 0.587 24.399 1.00 78.94 117 VAL A N 1
ATOM 985 C CA . VAL A 1 117 ? -9.984 -0.718 23.822 1.00 78.94 117 VAL A CA 1
ATOM 986 C C . VAL A 1 117 ? -9.946 -1.820 24.884 1.00 78.94 117 VAL A C 1
ATOM 988 O O . VAL A 1 117 ? -10.339 -2.940 24.601 1.00 78.94 117 VAL A O 1
ATOM 991 N N . ALA A 1 118 ? -9.520 -1.525 26.110 1.00 78.38 118 ALA A N 1
ATOM 992 C CA . ALA A 1 118 ? -9.522 -2.489 27.209 1.00 78.38 118 ALA A CA 1
ATOM 993 C C . ALA A 1 118 ? -10.906 -2.690 27.857 1.00 78.38 118 ALA A C 1
ATOM 995 O O . ALA A 1 118 ? -11.057 -3.574 28.697 1.00 78.38 118 ALA A O 1
ATOM 996 N N . SER A 1 119 ? -11.906 -1.870 27.514 1.00 77.56 119 SER A N 1
ATOM 997 C CA . SER A 1 119 ? -13.258 -2.016 28.056 1.00 77.56 119 SER A CA 1
ATOM 998 C C . SER A 1 119 ? -13.966 -3.224 27.439 1.00 77.56 119 SER A C 1
ATOM 1000 O O . SER A 1 119 ? -13.792 -3.515 26.254 1.00 77.56 119 SER A O 1
ATOM 1002 N N . GLU A 1 120 ? -14.787 -3.913 28.234 1.00 66.69 120 GLU A N 1
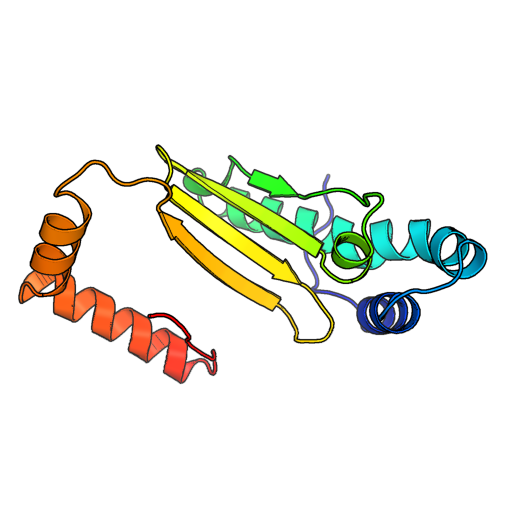ATOM 1003 C CA . GLU A 1 120 ? -15.424 -5.178 27.836 1.00 66.69 120 GLU A CA 1
ATOM 1004 C C . GLU A 1 120 ? -16.288 -5.044 26.569 1.00 66.69 120 GLU A C 1
ATOM 1006 O O . GLU A 1 120 ? -16.372 -5.980 25.788 1.00 66.69 120 GLU A O 1
ATOM 1011 N N . GLY A 1 121 ? -16.876 -3.875 26.296 1.00 72.44 121 GLY A N 1
ATOM 1012 C CA . GLY A 1 121 ? -17.661 -3.654 25.076 1.00 72.44 121 GLY A CA 1
ATOM 1013 C C . GLY A 1 121 ? -16.798 -3.600 23.810 1.00 72.44 121 GLY A C 1
ATOM 1014 O O . GLY A 1 121 ? -16.768 -4.536 23.012 1.00 72.44 121 GLY A O 1
ATOM 1015 N N . SER A 1 122 ? -16.083 -2.492 23.614 1.00 69.25 122 SER A N 1
ATOM 1016 C CA . SER A 1 122 ? -15.318 -2.246 22.382 1.00 69.25 122 SER A CA 1
ATOM 1017 C C . SER A 1 122 ? -14.069 -3.120 22.238 1.00 69.25 122 SER A C 1
ATOM 1019 O O . SER A 1 122 ? -13.604 -3.342 21.119 1.00 69.25 122 SER A O 1
ATOM 1021 N N . GLY A 1 123 ? -13.523 -3.651 23.337 1.00 73.38 123 GLY A N 1
ATOM 1022 C CA . GLY A 1 123 ? -12.365 -4.545 23.296 1.00 73.38 123 GLY A CA 1
ATOM 1023 C C . GLY A 1 123 ? -12.660 -5.905 22.673 1.00 73.38 123 GLY A C 1
ATOM 1024 O O . GLY A 1 123 ? -11.835 -6.443 21.925 1.00 73.38 123 GLY A O 1
ATOM 1025 N N . HIS A 1 124 ? -13.856 -6.445 22.924 1.00 81.31 124 HIS A N 1
ATOM 1026 C CA . HIS A 1 124 ? -14.289 -7.702 22.317 1.00 81.31 124 HIS A CA 1
ATOM 1027 C C . HIS A 1 124 ? -14.512 -7.562 20.810 1.00 81.31 124 HIS A C 1
ATOM 1029 O O . HIS A 1 124 ? -14.092 -8.441 20.057 1.00 81.31 124 HI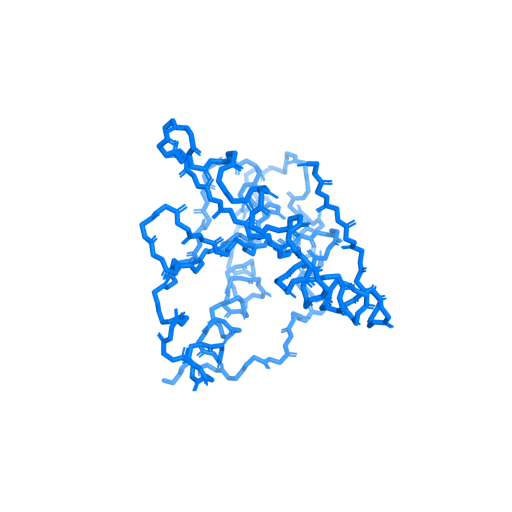S A O 1
ATOM 1035 N N . GLU A 1 125 ? -15.094 -6.448 20.360 1.00 83.75 125 GLU A N 1
ATOM 1036 C CA . GLU A 1 125 ? -15.313 -6.182 18.935 1.00 83.75 125 GLU A CA 1
ATOM 1037 C C . GLU A 1 125 ? -13.988 -6.081 18.167 1.00 83.75 125 GLU A C 1
ATOM 1039 O O . GLU A 1 125 ? -13.801 -6.773 17.164 1.00 83.75 125 GLU A O 1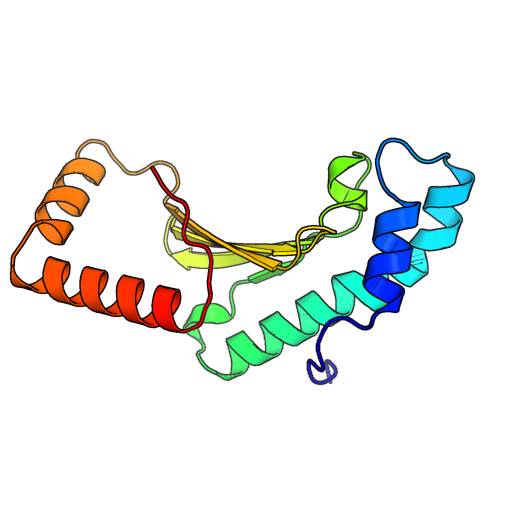
ATOM 1044 N N . LEU A 1 126 ? -13.023 -5.307 18.679 1.00 82.62 126 LEU A N 1
ATOM 1045 C CA . LEU A 1 126 ? -11.705 -5.200 18.051 1.00 82.62 126 LEU A CA 1
ATOM 1046 C C . LEU A 1 126 ? -10.998 -6.560 17.985 1.00 82.62 126 LEU A C 1
ATOM 1048 O O . LEU A 1 126 ? -10.433 -6.913 16.950 1.00 82.62 126 LEU A O 1
ATOM 1052 N N . SER A 1 127 ? -11.053 -7.339 19.068 1.00 85.19 127 SER A N 1
ATOM 1053 C CA . SER A 1 127 ? -10.446 -8.673 19.116 1.00 85.19 127 SER A CA 1
ATOM 1054 C C . SER A 1 127 ? -11.070 -9.620 18.086 1.00 85.19 127 SER A C 1
ATOM 1056 O O . SER A 1 127 ? -10.350 -10.363 17.419 1.00 85.19 127 SER A O 1
ATOM 1058 N N . ALA A 1 128 ? -12.394 -9.567 17.914 1.00 88.44 128 ALA A N 1
ATOM 1059 C CA . ALA A 1 128 ? -13.102 -10.368 16.921 1.00 88.44 128 ALA A CA 1
ATOM 1060 C C . ALA A 1 128 ? -12.711 -9.982 15.485 1.00 88.44 128 ALA A C 1
ATOM 1062 O O . ALA A 1 128 ? -12.464 -10.867 14.666 1.00 88.44 128 ALA A O 1
ATOM 1063 N N . ILE A 1 129 ? -12.591 -8.681 15.194 1.00 89.12 129 ILE A N 1
ATOM 1064 C CA . ILE A 1 129 ? -12.143 -8.182 13.885 1.00 89.12 129 ILE A CA 1
ATOM 1065 C C . ILE A 1 129 ? -10.709 -8.641 13.591 1.00 89.12 129 ILE A C 1
ATOM 1067 O O . ILE A 1 129 ? -10.436 -9.146 12.503 1.00 89.12 129 ILE A O 1
ATOM 1071 N N . VAL A 1 130 ? -9.793 -8.509 14.556 1.00 88.50 130 VAL A N 1
ATOM 1072 C CA . VAL A 1 130 ? -8.391 -8.942 14.404 1.00 88.50 130 VAL A CA 1
ATOM 1073 C C . VAL A 1 130 ? -8.307 -10.444 14.129 1.00 88.50 130 VAL A C 1
ATOM 1075 O O . VAL A 1 130 ? -7.551 -10.870 13.257 1.00 88.50 130 VAL A O 1
ATOM 1078 N N . GLU A 1 131 ? -9.097 -11.250 14.837 1.00 90.19 131 GLU A N 1
ATOM 1079 C CA . GLU A 1 131 ? -9.119 -12.700 14.647 1.00 90.19 131 GLU A CA 1
ATOM 1080 C C . GLU A 1 131 ? -9.721 -13.101 13.290 1.00 90.19 131 GLU A C 1
ATOM 1082 O O . GLU A 1 131 ? -9.201 -13.998 12.629 1.00 90.19 131 GLU A O 1
ATOM 1087 N N . ASP A 1 132 ? -10.773 -12.421 12.828 1.00 92.56 132 ASP A N 1
ATOM 1088 C CA . ASP A 1 132 ? -11.342 -12.641 11.492 1.00 92.56 132 ASP A CA 1
ATOM 1089 C C . ASP A 1 132 ? -10.332 -12.312 10.380 1.00 92.56 132 ASP A C 1
ATOM 1091 O O . ASP A 1 132 ? -10.126 -13.101 9.454 1.00 92.56 132 ASP A O 1
ATOM 1095 N N . VAL A 1 133 ? -9.624 -11.187 10.507 1.00 90.56 133 VAL A N 1
ATOM 1096 C CA . VAL A 1 133 ? -8.560 -10.795 9.571 1.00 90.56 133 VAL A CA 1
ATOM 1097 C C . VAL A 1 133 ? -7.414 -11.811 9.586 1.00 90.56 133 VAL A C 1
ATOM 1099 O O . VAL A 1 133 ? -6.934 -12.214 8.526 1.00 90.56 133 VAL A O 1
ATOM 1102 N N . ARG A 1 134 ? -7.020 -12.316 10.760 1.00 91.12 134 ARG A N 1
ATOM 1103 C CA . ARG A 1 134 ? -5.997 -13.365 10.865 1.00 91.12 134 ARG A CA 1
ATOM 1104 C C . ARG A 1 134 ? -6.437 -14.664 10.189 1.00 91.12 134 ARG A C 1
ATOM 1106 O O . ARG A 1 134 ? -5.655 -15.260 9.453 1.00 91.12 134 ARG A O 1
ATOM 1113 N N . LYS A 1 135 ? -7.690 -15.091 10.379 1.00 92.69 135 LYS A N 1
ATOM 1114 C CA . LYS A 1 135 ? -8.254 -16.290 9.726 1.00 92.69 135 LYS A CA 1
ATOM 1115 C C . LYS A 1 135 ? -8.289 -16.182 8.203 1.00 92.69 135 LYS A C 1
ATOM 1117 O O . LYS A 1 135 ? -8.189 -17.199 7.524 1.00 92.69 135 LYS A O 1
ATOM 1122 N N . LYS A 1 136 ? -8.381 -14.964 7.668 1.00 91.69 136 LYS A N 1
ATOM 1123 C CA . LYS A 1 136 ? -8.273 -14.677 6.229 1.00 91.69 136 LYS A CA 1
ATOM 1124 C C . LYS A 1 136 ? -6.830 -14.735 5.698 1.00 91.69 136 LYS A C 1
ATOM 1126 O O . LYS A 1 136 ? -6.629 -14.544 4.504 1.00 91.69 136 LYS A O 1
ATOM 1131 N N . GLY A 1 137 ? -5.843 -15.024 6.552 1.00 89.94 137 GLY A N 1
ATOM 1132 C CA . GLY A 1 137 ? -4.443 -15.231 6.168 1.00 89.94 137 GLY A CA 1
ATOM 1133 C C . GLY A 1 137 ? -3.583 -13.967 6.175 1.00 89.94 137 GLY A C 1
ATOM 1134 O O . GLY A 1 137 ? -2.459 -14.002 5.681 1.00 89.94 137 GLY A O 1
ATOM 1135 N N . TYR A 1 138 ? -4.083 -12.857 6.722 1.00 87.62 138 TYR A N 1
ATOM 1136 C CA . TYR A 1 138 ? -3.294 -11.635 6.855 1.00 87.62 138 TYR A CA 1
ATOM 1137 C C . TYR A 1 138 ? -2.285 -11.765 7.997 1.00 87.62 138 TYR A C 1
ATOM 1139 O O . TYR A 1 138 ? -2.640 -12.152 9.114 1.00 87.62 138 TYR A O 1
ATOM 1147 N N . ASP A 1 139 ? -1.040 -11.374 7.729 1.00 89.00 139 ASP A N 1
ATOM 1148 C CA . ASP A 1 139 ? -0.058 -11.135 8.781 1.00 89.00 139 ASP A CA 1
ATOM 1149 C C . ASP A 1 139 ? -0.363 -9.799 9.471 1.00 89.00 139 ASP A C 1
ATOM 1151 O O . ASP A 1 139 ? -0.502 -8.757 8.822 1.00 89.00 139 ASP A O 1
ATOM 1155 N N . ILE A 1 140 ? -0.503 -9.836 10.796 1.00 86.38 140 ILE A N 1
ATOM 1156 C CA . ILE A 1 140 ? -0.896 -8.682 11.604 1.00 86.38 140 ILE A CA 1
ATOM 1157 C C . ILE A 1 140 ? 0.282 -8.301 12.488 1.00 86.38 140 ILE A C 1
ATOM 1159 O O . ILE A 1 140 ? 0.639 -9.022 13.418 1.00 86.38 140 ILE A O 1
ATOM 1163 N N . SER A 1 141 ? 0.836 -7.120 12.230 1.00 82.12 141 SER A N 1
ATOM 1164 C CA . SER A 1 141 ? 1.920 -6.531 13.014 1.00 82.12 141 SER A CA 1
ATOM 1165 C C . SER A 1 141 ? 1.488 -5.196 13.620 1.00 82.12 141 SER A C 1
ATOM 1167 O O . SER A 1 141 ? 0.855 -4.390 12.939 1.00 82.12 141 SER A O 1
ATOM 1169 N N . GLY A 1 142 ? 1.895 -4.928 14.856 1.00 69.31 142 GLY A N 1
ATOM 1170 C CA . GLY A 1 142 ? 1.680 -3.667 15.562 1.00 69.31 142 GLY A CA 1
ATOM 1171 C C . GLY A 1 142 ? 2.262 -3.767 16.970 1.00 69.31 142 GLY A C 1
ATOM 1172 O O . GLY A 1 142 ? 2.304 -4.860 17.530 1.00 69.31 142 GLY A O 1
ATOM 1173 N N . THR A 1 143 ? 2.752 -2.654 17.508 1.00 45.16 143 THR A N 1
ATOM 1174 C CA . THR A 1 143 ? 3.254 -2.534 18.890 1.00 45.16 143 THR A CA 1
ATOM 1175 C C . THR A 1 143 ? 2.368 -1.600 19.685 1.00 45.16 143 THR A C 1
ATOM 1177 O O . THR A 1 143 ? 2.073 -0.514 19.133 1.00 45.16 143 THR A O 1
#